Protein AF-W5QG86-F1 (afdb_monomer_lite)

pLDDT: mean 77.98, std 24.15, range [24.36, 98.12]

Foldseek 3Di:
DDDDPPPPPDDFDQPPPDPDDDDDDDDDPPCVVVVVVVVVVVVVVVVPPDDFGETEDDAPAPEDDPDPAADALVVLLVQLVVLVVVVVVVVVVCVVVRHPYYDYDPCSRHDDDDDPRRCVSNDADDDDCVVVDDCVVPVPPGDPDDND

Radius of gyration: 24.32 Å; chains: 1; bounding box: 67×23×57 Å

Structure (mmCIF, N/CA/C/O backbone):
data_AF-W5QG86-F1
#
_entry.id   AF-W5QG86-F1
#
loop_
_atom_site.group_PDB
_atom_site.id
_atom_site.type_symbol
_atom_site.label_atom_id
_atom_site.label_alt_id
_atom_site.label_comp_id
_atom_site.label_asym_id
_atom_site.label_entity_id
_atom_site.label_seq_id
_atom_site.pdbx_PDB_ins_code
_atom_site.Cartn_x
_atom_site.Cartn_y
_atom_site.Cartn_z
_atom_site.occupancy
_atom_site.B_iso_or_equiv
_atom_site.auth_seq_id
_atom_site.auth_comp_id
_atom_site.auth_asym_id
_atom_site.auth_atom_id
_atom_site.pdbx_PDB_model_num
ATOM 1 N N . MET A 1 1 ? -36.293 -6.936 -19.591 1.00 32.88 1 MET A N 1
ATOM 2 C CA . MET A 1 1 ? -36.314 -5.592 -18.973 1.00 32.88 1 MET A CA 1
ATOM 3 C C . MET A 1 1 ? -35.377 -5.604 -17.777 1.00 32.88 1 MET A C 1
ATOM 5 O O . MET A 1 1 ? -35.749 -6.096 -16.722 1.00 32.88 1 MET A O 1
ATOM 9 N N . LEU A 1 2 ? -34.138 -5.147 -17.977 1.00 31.36 2 LEU A N 1
ATOM 10 C CA . LEU A 1 2 ? -33.150 -4.993 -16.911 1.00 31.36 2 LEU A CA 1
ATOM 11 C C . LEU A 1 2 ? -33.603 -3.889 -15.952 1.00 31.36 2 LEU A C 1
ATOM 13 O O . LEU A 1 2 ? -33.740 -2.739 -16.368 1.00 31.36 2 LEU A O 1
ATOM 17 N N . HIS A 1 3 ? -33.816 -4.225 -14.683 1.00 28.27 3 HIS A N 1
ATOM 18 C CA . HIS A 1 3 ? -33.856 -3.217 -13.630 1.00 28.27 3 HIS A CA 1
ATOM 19 C C . HIS A 1 3 ? -32.415 -2.889 -13.243 1.00 28.27 3 HIS A C 1
ATOM 21 O O . HIS A 1 3 ? -31.670 -3.727 -12.743 1.00 28.27 3 HIS A O 1
ATOM 27 N N . LYS A 1 4 ? -32.016 -1.665 -13.587 1.00 27.31 4 LYS A N 1
ATOM 28 C CA . LYS A 1 4 ? -30.719 -1.066 -13.292 1.00 27.31 4 LYS A CA 1
ATOM 29 C C . LYS A 1 4 ? -30.516 -1.006 -11.776 1.00 27.31 4 LYS A C 1
ATOM 31 O O . LYS A 1 4 ? -31.231 -0.276 -11.096 1.00 27.31 4 LYS A O 1
ATOM 36 N N . CYS A 1 5 ? -29.499 -1.699 -11.270 1.00 28.19 5 CYS A N 1
ATOM 37 C CA . CYS A 1 5 ? -28.828 -1.290 -10.040 1.00 28.19 5 CYS A CA 1
ATOM 38 C C . CYS A 1 5 ? -28.110 0.026 -10.355 1.00 28.19 5 CYS A C 1
ATOM 40 O O . CYS A 1 5 ? -27.118 0.042 -11.082 1.00 28.19 5 CYS A O 1
ATOM 42 N N . SER A 1 6 ? -28.657 1.144 -9.886 1.00 24.36 6 SER A N 1
ATOM 43 C CA . SER A 1 6 ? -27.986 2.436 -9.977 1.00 24.36 6 SER A CA 1
ATOM 44 C C . SER A 1 6 ? -26.872 2.461 -8.931 1.00 24.36 6 SER A C 1
ATOM 46 O O . SER A 1 6 ? -27.119 2.760 -7.767 1.00 24.36 6 SER A O 1
ATOM 48 N N . PHE A 1 7 ? -25.657 2.101 -9.343 1.00 31.94 7 PHE A N 1
ATOM 49 C CA . PHE A 1 7 ? -24.437 2.319 -8.570 1.00 3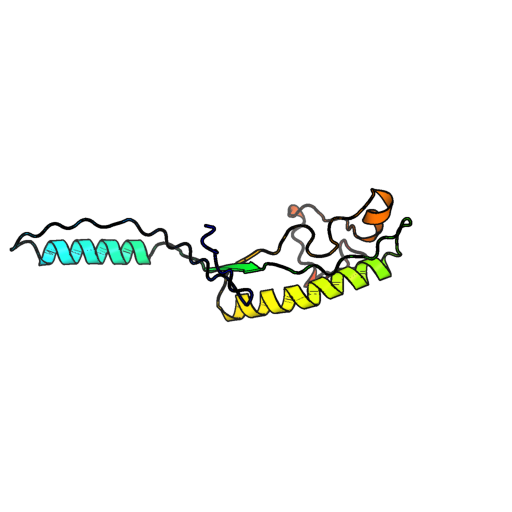1.94 7 PHE A CA 1
ATOM 50 C C . PHE A 1 7 ? -24.194 3.826 -8.461 1.00 31.94 7 PHE A C 1
ATOM 52 O O . PHE A 1 7 ? -23.945 4.497 -9.465 1.00 31.94 7 PHE A O 1
ATOM 59 N N . LEU A 1 8 ? -24.291 4.377 -7.251 1.00 28.70 8 LEU A N 1
ATOM 60 C CA . LEU A 1 8 ? -23.838 5.739 -6.989 1.00 28.70 8 LEU A CA 1
ATOM 61 C C . LEU A 1 8 ? -22.307 5.714 -6.861 1.00 28.70 8 LEU A C 1
ATOM 63 O O . LEU A 1 8 ? -21.746 5.462 -5.799 1.00 28.70 8 LEU A O 1
ATOM 67 N N . TYR A 1 9 ? -21.635 5.954 -7.984 1.00 34.25 9 TYR A N 1
ATOM 68 C CA . TYR A 1 9 ? -20.199 6.202 -8.084 1.00 34.25 9 TYR A CA 1
ATOM 69 C C . TYR A 1 9 ? -19.840 7.547 -7.434 1.00 34.25 9 TYR A C 1
ATOM 71 O O . TYR A 1 9 ? -19.722 8.551 -8.136 1.00 34.25 9 TYR A O 1
ATOM 79 N N . LYS A 1 10 ? -19.703 7.602 -6.105 1.00 33.47 10 LYS A N 1
ATOM 80 C CA . LYS A 1 10 ? -18.826 8.557 -5.395 1.00 33.47 10 LYS A CA 1
ATOM 81 C C . LYS A 1 10 ? -18.933 8.377 -3.883 1.00 33.47 10 LYS A C 1
ATOM 83 O O . LYS A 1 10 ? -19.998 8.578 -3.320 1.00 33.47 10 LYS A O 1
ATOM 88 N N . TYR A 1 11 ? -17.775 8.125 -3.274 1.00 37.97 11 TYR A N 1
ATOM 89 C CA . TYR A 1 11 ? -17.490 8.153 -1.838 1.00 37.97 11 TYR A CA 1
ATOM 90 C C . TYR A 1 11 ? -18.225 7.118 -0.982 1.00 37.97 11 TYR A C 1
ATOM 92 O O . TYR A 1 11 ? -19.385 7.282 -0.634 1.00 37.97 11 TYR A O 1
ATOM 100 N N . TYR A 1 12 ? -17.448 6.102 -0.593 1.00 38.94 12 TYR A N 1
ATOM 101 C CA . TYR A 1 12 ? -17.634 5.232 0.565 1.00 38.94 12 TYR A CA 1
ATOM 102 C C . TYR A 1 12 ? -19.022 4.601 0.722 1.00 38.94 12 TYR A C 1
ATOM 104 O O . TYR A 1 12 ? -19.965 5.202 1.235 1.00 38.94 12 TYR A O 1
ATOM 112 N N . MET A 1 13 ? -19.112 3.301 0.421 1.00 35.06 13 MET A N 1
ATOM 113 C CA . MET A 1 13 ? -20.119 2.486 1.090 1.00 35.06 13 MET A CA 1
ATOM 114 C C . MET A 1 13 ? -19.816 2.513 2.593 1.00 35.06 13 MET A C 1
ATOM 116 O O . MET A 1 13 ? -18.852 1.901 3.049 1.00 35.06 13 MET A O 1
ATOM 120 N N . ASN A 1 14 ? -20.651 3.206 3.368 1.00 31.83 14 ASN A N 1
ATOM 121 C CA . ASN A 1 14 ? -20.802 2.956 4.798 1.00 31.83 14 ASN A CA 1
ATOM 122 C C . ASN A 1 14 ? -21.362 1.538 4.963 1.00 31.83 14 ASN A C 1
ATOM 124 O O . ASN A 1 14 ? -22.555 1.350 5.199 1.00 31.83 14 ASN A O 1
ATOM 128 N N . VAL A 1 15 ? -20.519 0.518 4.804 1.00 36.78 15 VAL A N 1
ATOM 129 C CA . VAL A 1 15 ? -20.896 -0.847 5.163 1.00 36.78 15 VAL A CA 1
ATOM 130 C C . VAL A 1 15 ? -20.783 -0.945 6.676 1.00 36.78 15 VAL A C 1
ATOM 132 O O . VAL A 1 15 ? -19.791 -1.404 7.234 1.00 36.78 15 VAL A O 1
ATOM 135 N N . THR A 1 16 ? -21.807 -0.456 7.369 1.00 33.62 16 THR A N 1
ATOM 136 C CA . THR A 1 16 ? -22.000 -0.816 8.768 1.00 33.62 16 THR A CA 1
ATOM 137 C C . THR A 1 16 ? -22.556 -2.235 8.777 1.00 33.62 16 THR A C 1
ATOM 139 O O . THR A 1 16 ? -23.746 -2.440 8.533 1.00 33.62 16 THR A O 1
ATOM 142 N N . PHE A 1 17 ? -21.705 -3.229 9.035 1.00 33.81 17 PHE A N 1
ATOM 143 C CA . PHE A 1 17 ? -22.174 -4.566 9.389 1.00 33.81 17 PHE A CA 1
ATOM 144 C C . PHE A 1 17 ? -22.846 -4.484 10.764 1.00 33.81 17 PHE A C 1
ATOM 146 O O . PHE A 1 17 ? -22.238 -4.739 11.797 1.00 33.81 17 PHE A O 1
ATOM 153 N N . THR A 1 18 ? -24.115 -4.079 10.788 1.00 32.25 18 THR A N 1
ATOM 154 C CA . THR A 1 18 ? -24.965 -4.303 11.957 1.00 32.25 18 THR A CA 1
ATOM 155 C C . THR A 1 18 ? -25.516 -5.716 11.842 1.00 32.25 18 THR A C 1
ATOM 157 O O . THR A 1 18 ? -26.376 -5.994 11.008 1.00 32.25 18 THR A O 1
ATOM 160 N N . CYS A 1 19 ? -24.992 -6.637 12.651 1.00 30.72 19 CYS A N 1
ATOM 161 C CA . CYS A 1 19 ? -25.638 -7.926 12.852 1.00 30.72 19 CYS A CA 1
ATOM 162 C C . CYS A 1 19 ? -26.927 -7.658 13.643 1.00 30.72 19 CYS A C 1
ATOM 164 O O . CYS A 1 19 ? -26.902 -7.515 14.863 1.00 30.72 19 CYS A O 1
ATOM 166 N N . ARG A 1 20 ? -28.043 -7.456 12.934 1.00 32.47 20 ARG A N 1
ATOM 167 C CA . ARG A 1 20 ? -29.358 -7.205 13.528 1.00 32.47 20 ARG A CA 1
ATOM 168 C C . ARG A 1 20 ? -30.151 -8.510 13.501 1.00 32.47 20 ARG A C 1
ATOM 170 O O . ARG A 1 20 ? -30.574 -8.949 12.437 1.00 32.47 20 ARG A O 1
ATOM 177 N N . THR A 1 21 ? -30.354 -9.131 14.657 1.00 34.09 21 THR A N 1
ATOM 178 C CA . THR A 1 21 ? -31.341 -10.206 14.826 1.00 34.09 21 THR A CA 1
ATOM 179 C C . THR A 1 21 ? -32.758 -9.618 14.766 1.00 34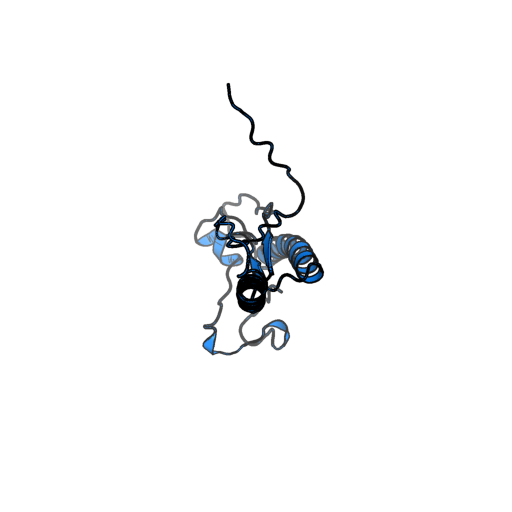.09 21 THR A C 1
ATOM 181 O O . THR A 1 21 ? -33.037 -8.594 15.389 1.00 34.09 21 THR A O 1
ATOM 184 N N . GLN A 1 22 ? -33.631 -10.230 13.958 1.00 35.97 22 GLN A N 1
ATOM 185 C CA . GLN A 1 22 ? -35.015 -9.807 13.707 1.00 35.97 22 GLN A CA 1
ATOM 186 C C . GLN A 1 22 ? -35.989 -10.213 14.831 1.00 35.97 22 GLN A C 1
ATOM 188 O O . GLN A 1 22 ? -35.921 -11.320 15.356 1.00 35.97 22 GLN A O 1
ATOM 193 N N . ASP A 1 23 ? -36.873 -9.260 15.138 1.00 36.38 23 ASP A N 1
ATOM 194 C CA . ASP A 1 23 ? -38.181 -9.245 15.814 1.00 36.38 23 ASP A CA 1
ATOM 195 C C . ASP A 1 23 ? -38.733 -10.507 16.516 1.00 36.38 23 ASP A C 1
ATOM 197 O O . ASP A 1 23 ? -38.972 -11.544 15.902 1.00 36.38 23 ASP A O 1
ATOM 201 N N . ILE A 1 24 ? -39.138 -10.337 17.787 1.00 38.62 24 ILE A N 1
ATOM 202 C CA . ILE A 1 24 ? -40.183 -11.145 18.443 1.00 38.62 24 ILE A CA 1
ATOM 203 C C . ILE A 1 24 ? -41.203 -10.194 19.084 1.00 38.62 24 ILE A C 1
ATOM 205 O O . ILE A 1 24 ? -40.858 -9.360 19.919 1.00 38.62 24 ILE A O 1
ATOM 209 N N . LEU A 1 25 ? -42.471 -10.339 18.689 1.00 42.47 25 LEU A N 1
ATOM 210 C CA . LEU A 1 25 ? -43.611 -9.520 19.104 1.00 42.47 25 LEU A CA 1
ATOM 211 C C . LEU A 1 25 ? -44.569 -10.388 19.932 1.00 42.47 25 LEU A C 1
ATOM 213 O O . LEU A 1 25 ? -45.249 -11.234 19.361 1.00 42.47 25 LEU A O 1
ATOM 217 N N . VAL A 1 26 ? -44.635 -10.201 21.258 1.00 42.22 26 VAL A N 1
ATOM 218 C CA . VAL A 1 26 ? -45.694 -10.781 22.114 1.00 42.22 26 VAL A CA 1
ATOM 219 C C . VAL A 1 26 ? -46.036 -9.828 23.270 1.00 42.22 26 VAL A C 1
ATOM 221 O O . VAL A 1 26 ? -45.164 -9.315 23.963 1.00 42.22 26 VAL A O 1
ATOM 224 N N . MET A 1 27 ? -47.339 -9.602 23.449 1.00 49.06 27 MET A N 1
ATOM 225 C CA . MET A 1 27 ? -48.015 -8.672 24.361 1.00 49.06 27 MET A CA 1
ATOM 226 C C . MET A 1 27 ? -48.640 -9.443 25.532 1.00 49.06 27 MET A C 1
ATOM 228 O O . MET A 1 27 ? -49.499 -10.256 25.224 1.00 49.06 27 MET A O 1
ATOM 232 N N . ILE A 1 28 ? -48.325 -9.169 26.816 1.00 42.53 28 ILE A N 1
ATOM 233 C CA . ILE A 1 28 ? -49.226 -9.447 27.970 1.00 42.53 28 ILE A CA 1
ATOM 234 C C . ILE A 1 28 ? -48.992 -8.447 29.130 1.00 42.53 28 ILE A C 1
ATOM 236 O O . ILE A 1 28 ? -47.870 -8.110 29.502 1.00 42.53 28 ILE A O 1
ATOM 240 N N . THR A 1 29 ? -50.102 -7.967 29.692 1.00 50.94 29 THR A N 1
ATOM 241 C CA . THR A 1 29 ? -50.282 -7.005 30.790 1.00 50.94 29 THR A CA 1
ATOM 242 C C . THR A 1 29 ? -49.948 -7.597 32.173 1.00 50.94 29 THR A C 1
ATOM 244 O O . THR A 1 29 ? -50.357 -8.712 32.460 1.00 50.94 29 THR A O 1
ATOM 247 N N . SER A 1 30 ? -49.286 -6.812 33.039 1.00 50.12 30 SER A N 1
ATOM 248 C CA . SER A 1 30 ? -48.776 -7.108 34.407 1.00 50.12 30 SER A CA 1
ATOM 249 C C . SER A 1 30 ? -47.314 -7.570 34.534 1.00 50.12 30 SER A C 1
ATOM 251 O O . SER A 1 30 ? -46.746 -7.436 35.614 1.00 50.12 30 SER A O 1
ATOM 253 N N . SER A 1 31 ? -46.661 -8.002 33.447 1.00 54.22 31 SER A N 1
ATOM 254 C CA . SER A 1 31 ? -45.222 -8.348 33.405 1.00 54.22 31 SER A CA 1
ATOM 255 C C . SER A 1 31 ? -44.334 -7.242 32.807 1.00 54.22 31 SER A C 1
ATOM 257 O O . SER A 1 31 ? -43.178 -7.478 32.458 1.00 54.22 31 SER A O 1
ATOM 259 N N . LEU A 1 32 ? -44.878 -6.032 32.643 1.00 53.72 32 LEU A N 1
ATOM 260 C CA . LEU A 1 32 ? -44.238 -4.933 31.912 1.00 53.72 32 LEU A CA 1
ATOM 261 C C . LEU A 1 32 ? -42.930 -4.461 32.564 1.00 53.72 32 LEU A C 1
ATOM 263 O O . LEU A 1 32 ? -41.973 -4.218 31.846 1.00 53.72 32 LEU A O 1
ATOM 267 N N . GLN A 1 33 ? -42.831 -4.381 33.896 1.00 58.53 33 GLN A N 1
ATOM 268 C CA . GLN A 1 33 ? -41.605 -3.901 34.560 1.00 58.53 33 GLN A CA 1
ATOM 269 C C . GLN A 1 33 ? -40.444 -4.900 34.486 1.00 58.53 33 GLN A C 1
ATOM 271 O O . GLN A 1 33 ? -39.315 -4.504 34.209 1.00 58.53 33 GLN A O 1
ATOM 276 N N . THR A 1 34 ? -40.707 -6.193 34.698 1.00 59.28 34 THR A N 1
ATOM 277 C CA . THR A 1 34 ? -39.692 -7.250 34.568 1.00 59.28 34 THR A CA 1
ATOM 278 C C . THR A 1 34 ? -39.294 -7.458 33.113 1.00 59.28 34 THR A C 1
ATOM 280 O O . THR A 1 34 ? -38.110 -7.586 32.824 1.00 59.28 34 THR A O 1
ATOM 283 N N . SER A 1 35 ? -40.253 -7.407 32.185 1.00 67.25 35 SER A N 1
ATOM 284 C CA . SER A 1 35 ? -39.976 -7.464 30.749 1.00 67.25 35 SER A CA 1
ATOM 285 C C . SER A 1 35 ? -39.134 -6.268 30.292 1.00 67.25 35 SER A C 1
ATOM 287 O O . SER A 1 35 ? -38.101 -6.473 29.665 1.00 67.25 35 SER A O 1
ATOM 289 N N . VAL A 1 36 ? -39.487 -5.037 30.681 1.00 75.88 36 VAL A N 1
ATOM 290 C CA . VAL A 1 36 ? -38.706 -3.826 30.365 1.00 75.88 36 VAL A CA 1
ATOM 291 C C . VAL A 1 36 ? -37.300 -3.892 30.959 1.00 75.88 36 VAL A C 1
ATOM 293 O O . VAL A 1 36 ? -36.347 -3.541 30.270 1.00 75.88 36 VAL A O 1
ATOM 296 N N . ALA A 1 37 ? -37.139 -4.377 32.193 1.00 76.56 37 ALA A N 1
ATOM 297 C CA . ALA A 1 37 ? -35.823 -4.539 32.808 1.00 76.56 37 ALA A CA 1
ATOM 298 C C . ALA A 1 37 ? -34.966 -5.584 32.076 1.00 76.56 37 ALA A C 1
ATOM 300 O O . ALA A 1 37 ? -33.790 -5.333 31.828 1.00 76.56 37 ALA A O 1
ATOM 301 N N . VAL A 1 38 ? -35.550 -6.721 31.682 1.00 77.31 38 VAL A N 1
ATOM 302 C CA . VAL A 1 38 ? -34.867 -7.764 30.899 1.00 77.31 38 VAL A CA 1
ATOM 303 C C . VAL A 1 38 ? -34.494 -7.249 29.508 1.00 77.31 38 VAL A C 1
ATOM 305 O O . VAL A 1 38 ? -33.356 -7.430 29.089 1.00 77.31 38 VAL A O 1
ATOM 308 N N . PHE A 1 39 ? -35.393 -6.546 28.815 1.00 75.06 39 PHE A N 1
ATOM 309 C CA . PHE A 1 39 ? -35.090 -5.919 27.526 1.00 75.06 39 PHE A CA 1
ATOM 310 C C . PHE A 1 39 ? -34.015 -4.837 27.650 1.00 75.06 39 PHE A C 1
ATOM 312 O O . PHE A 1 39 ? -33.109 -4.799 26.826 1.00 75.06 39 PHE A O 1
ATOM 319 N N . ALA A 1 40 ? -34.056 -4.000 28.689 1.00 74.56 40 ALA A N 1
ATOM 320 C CA . ALA A 1 40 ? -33.012 -3.015 28.958 1.00 74.56 40 ALA A CA 1
ATOM 321 C C . ALA A 1 40 ? -31.661 -3.690 29.237 1.00 74.56 40 ALA A C 1
ATOM 323 O O . ALA A 1 40 ? -30.651 -3.262 28.692 1.00 74.56 40 ALA A O 1
ATOM 324 N N . LEU A 1 41 ? -31.641 -4.778 30.014 1.00 72.31 41 LEU A N 1
ATOM 325 C CA . LEU A 1 41 ? -30.446 -5.592 30.253 1.00 72.31 41 LEU A CA 1
ATOM 326 C C . LEU A 1 41 ? -29.906 -6.208 28.963 1.00 72.31 41 LEU A C 1
ATOM 328 O O . LEU A 1 41 ? -28.703 -6.145 28.745 1.00 72.31 41 LEU A O 1
ATOM 332 N N . ILE A 1 42 ? -30.768 -6.744 28.095 1.00 72.12 42 ILE A N 1
ATOM 333 C CA . ILE A 1 42 ? -30.378 -7.294 26.788 1.00 72.12 42 ILE A CA 1
ATOM 334 C C . ILE A 1 42 ? -29.828 -6.189 25.880 1.00 72.12 42 ILE A C 1
ATOM 336 O O . ILE A 1 42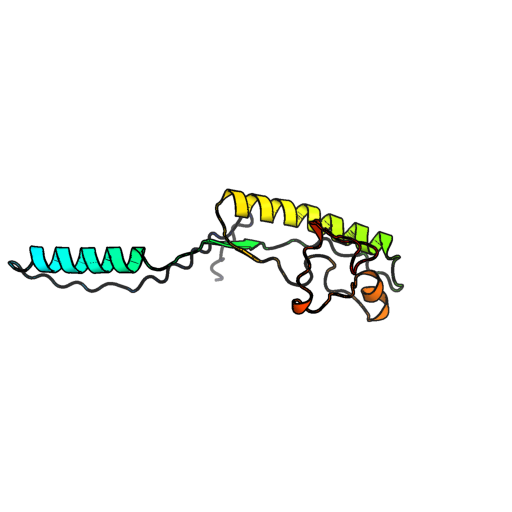 ? -28.771 -6.372 25.286 1.00 72.12 42 ILE A O 1
ATOM 340 N N . ILE A 1 43 ? -30.484 -5.027 25.803 1.00 72.62 43 ILE A N 1
ATOM 341 C CA . ILE A 1 43 ? -30.009 -3.879 25.014 1.00 72.62 43 ILE A CA 1
ATOM 342 C C . ILE A 1 43 ? -28.661 -3.382 25.549 1.00 72.62 43 ILE A C 1
ATOM 344 O O . ILE A 1 43 ? -27.765 -3.107 24.754 1.00 72.62 43 ILE A O 1
ATOM 348 N N . LEU A 1 44 ? -28.480 -3.310 26.871 1.00 65.19 44 LEU A N 1
ATOM 349 C CA . LEU A 1 44 ? -27.211 -2.935 27.503 1.00 65.19 44 LEU A CA 1
ATOM 350 C C . LEU A 1 44 ? -26.114 -3.972 27.233 1.00 65.19 44 LEU A C 1
ATOM 352 O O . LEU A 1 44 ? -24.995 -3.584 26.921 1.00 65.19 44 LEU A O 1
ATOM 356 N N . HIS A 1 45 ? -26.430 -5.269 27.293 1.00 63.88 45 HIS A N 1
ATOM 357 C CA . HIS A 1 45 ? -25.491 -6.349 26.972 1.00 63.88 45 HIS A CA 1
ATOM 358 C C . HIS A 1 45 ? -25.074 -6.321 25.497 1.00 63.88 45 HIS A C 1
ATOM 360 O O . HIS A 1 45 ? -23.898 -6.468 25.184 1.00 63.88 45 HIS A O 1
ATOM 366 N N . VAL A 1 46 ? -26.028 -6.087 24.591 1.00 63.44 46 VAL A N 1
ATOM 367 C CA . VAL A 1 46 ? -25.767 -5.963 23.150 1.00 63.44 46 VAL A CA 1
ATOM 368 C C . VAL A 1 46 ? -24.979 -4.690 22.836 1.00 63.44 46 VAL A C 1
ATOM 370 O O . VAL A 1 46 ? -24.110 -4.712 21.974 1.00 63.44 46 VAL A O 1
ATOM 373 N N . SER A 1 47 ? -25.229 -3.598 23.560 1.00 60.66 47 SER A N 1
ATOM 374 C CA . SER A 1 47 ? -24.461 -2.349 23.435 1.00 60.66 47 SER A CA 1
ATOM 375 C C . SER A 1 47 ? -23.064 -2.434 24.065 1.00 60.66 47 SER A C 1
ATOM 377 O O . SER A 1 47 ? -22.224 -1.588 23.777 1.00 60.66 47 SER A O 1
ATOM 379 N N . ALA A 1 48 ? -22.826 -3.430 24.925 1.00 61.78 48 ALA A N 1
ATOM 380 C CA . ALA A 1 48 ? -21.538 -3.712 25.557 1.00 61.78 48 ALA A CA 1
ATOM 381 C C . ALA A 1 48 ? -20.685 -4.726 24.774 1.00 61.78 48 ALA A C 1
ATOM 383 O O . ALA A 1 48 ? -19.564 -5.012 25.186 1.00 61.78 48 ALA A O 1
ATOM 384 N N . LEU A 1 49 ? -21.189 -5.280 23.663 1.00 63.62 49 LEU A N 1
ATOM 385 C CA . LEU A 1 49 ? -20.343 -6.008 22.720 1.00 63.62 49 LEU A CA 1
ATOM 386 C C . LEU A 1 49 ? -19.373 -5.021 22.070 1.00 63.62 49 LEU A C 1
ATOM 388 O O . LEU A 1 49 ? -19.794 -3.992 21.540 1.00 63.62 49 LEU A O 1
ATOM 392 N N . ASP A 1 50 ? -18.085 -5.355 22.093 1.00 78.62 50 ASP A N 1
ATOM 393 C CA . ASP A 1 50 ? -17.055 -4.570 21.424 1.00 78.62 50 ASP A CA 1
ATOM 394 C C . ASP A 1 50 ? -17.380 -4.485 19.927 1.00 78.62 50 ASP A C 1
ATOM 396 O O . ASP A 1 50 ? -17.319 -5.468 19.185 1.00 78.62 50 ASP A O 1
ATOM 400 N N . THR A 1 51 ? -17.773 -3.293 19.481 1.00 85.06 51 THR A N 1
ATOM 401 C CA . THR A 1 51 ? -17.991 -2.994 18.066 1.00 85.06 51 THR A CA 1
ATOM 402 C C . THR A 1 51 ? -16.858 -2.117 17.555 1.00 85.06 51 THR A C 1
ATOM 404 O O . THR A 1 51 ? -16.315 -1.279 18.277 1.00 85.06 51 THR A O 1
ATOM 407 N N . PHE A 1 52 ? -16.503 -2.288 16.284 1.00 87.56 52 PHE A N 1
ATOM 408 C CA . PHE A 1 52 ? -15.544 -1.424 15.612 1.00 87.56 52 PHE A CA 1
ATOM 409 C C . PHE A 1 52 ? -16.087 -0.952 14.270 1.00 87.56 52 PHE A C 1
ATOM 411 O O . PHE A 1 52 ? -16.918 -1.606 13.637 1.00 87.56 52 PHE A O 1
ATOM 418 N N . LYS A 1 53 ? -15.601 0.206 13.828 1.00 88.88 53 LYS A N 1
ATOM 419 C CA . LYS A 1 53 ? -15.901 0.741 12.503 1.00 88.88 53 LYS A CA 1
ATOM 420 C C . LYS A 1 53 ? -14.795 0.325 11.537 1.00 88.88 53 LYS A C 1
ATOM 422 O O . LYS A 1 53 ? -13.631 0.643 11.768 1.00 88.88 53 LYS A O 1
ATOM 427 N N . ALA A 1 54 ? -15.168 -0.359 10.463 1.00 93.31 54 ALA A N 1
ATOM 428 C CA . ALA A 1 54 ? -14.278 -0.707 9.362 1.00 93.31 54 ALA A CA 1
ATOM 429 C C . ALA A 1 54 ? -14.523 0.211 8.157 1.00 93.31 54 ALA A C 1
ATOM 431 O O . ALA A 1 54 ? -15.637 0.703 7.964 1.00 93.31 54 ALA A O 1
ATOM 432 N N . ALA A 1 55 ? -13.501 0.395 7.329 1.00 96.12 55 ALA A N 1
ATOM 433 C CA . ALA A 1 55 ? -13.585 1.085 6.051 1.00 96.12 55 ALA A CA 1
A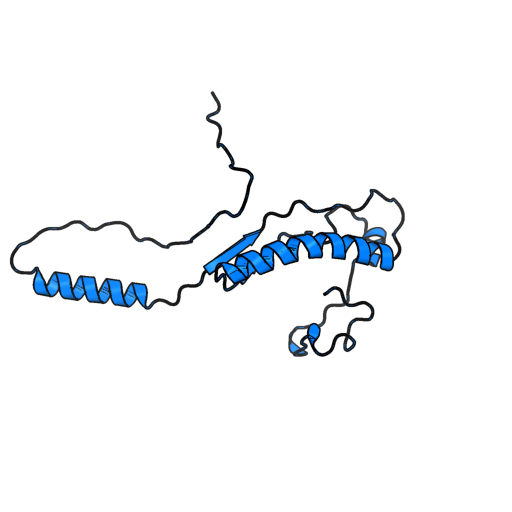TOM 434 C C . ALA A 1 55 ? -13.003 0.218 4.925 1.00 96.12 55 ALA A C 1
ATOM 436 O O . ALA A 1 55 ? -12.096 -0.587 5.132 1.00 96.12 55 ALA A O 1
ATOM 437 N N . VAL A 1 56 ? -13.520 0.405 3.714 1.00 96.69 56 VAL A N 1
ATOM 438 C CA . VAL A 1 56 ? -12.989 -0.198 2.487 1.00 96.69 56 VAL A CA 1
ATOM 439 C C . VAL A 1 56 ? -12.898 0.883 1.422 1.00 96.69 56 VAL A C 1
ATOM 441 O O . VAL A 1 56 ? -13.787 1.734 1.332 1.00 96.69 56 VAL A O 1
ATOM 444 N N . TYR A 1 57 ? -11.832 0.863 0.628 1.00 96.19 57 TYR A N 1
ATOM 445 C CA . TYR A 1 57 ? -11.646 1.812 -0.464 1.00 96.19 57 TYR A CA 1
ATOM 446 C C . TYR A 1 57 ? -11.565 1.083 -1.803 1.00 96.19 57 TYR A C 1
ATOM 448 O O . TYR A 1 57 ? -10.716 0.221 -1.998 1.00 96.19 57 TYR A O 1
ATOM 456 N N . GLU A 1 58 ? -12.448 1.439 -2.735 1.00 96.69 58 GLU A N 1
ATOM 457 C CA . GLU A 1 58 ? -12.350 1.005 -4.128 1.00 96.69 58 GLU A CA 1
ATOM 458 C C . GLU A 1 58 ? -11.403 1.958 -4.865 1.00 96.69 58 GLU A C 1
ATOM 460 O O . GLU A 1 58 ? -11.709 3.140 -5.040 1.00 96.69 58 GLU A O 1
ATOM 465 N N . HIS A 1 59 ? -10.230 1.451 -5.252 1.00 96.56 59 HIS A N 1
ATOM 466 C CA . HIS A 1 59 ? -9.166 2.256 -5.849 1.00 96.56 59 HIS A CA 1
ATOM 467 C C . HIS A 1 59 ? -9.179 2.176 -7.375 1.00 96.56 59 HIS A C 1
ATOM 469 O O . HIS A 1 59 ? -9.094 1.094 -7.956 1.00 96.56 59 HIS A O 1
ATOM 475 N N . ALA A 1 60 ? -9.215 3.335 -8.030 1.00 96.88 60 ALA A N 1
ATOM 476 C CA . ALA A 1 60 ? -8.970 3.447 -9.463 1.00 96.88 60 ALA A CA 1
ATOM 477 C C . ALA A 1 60 ? -7.454 3.493 -9.708 1.00 96.88 60 ALA A C 1
ATOM 479 O O . ALA A 1 60 ? -6.860 4.569 -9.795 1.00 96.88 60 ALA A O 1
ATOM 480 N N . VAL A 1 61 ? -6.840 2.309 -9.777 1.00 96.88 61 VAL A N 1
ATOM 481 C CA . VAL A 1 61 ? -5.383 2.134 -9.862 1.00 96.88 61 VAL A CA 1
ATOM 482 C C . VAL A 1 61 ? -4.787 2.893 -11.051 1.00 96.88 61 VAL A C 1
ATOM 484 O O . VAL A 1 61 ? -5.225 2.730 -12.194 1.00 96.88 61 VAL A O 1
ATOM 487 N N . ILE A 1 62 ? -3.740 3.683 -10.799 1.00 97.50 62 ILE A N 1
ATOM 488 C CA . ILE A 1 62 ? -2.874 4.225 -11.849 1.00 97.50 62 ILE A CA 1
ATOM 489 C C . ILE A 1 62 ? -1.964 3.088 -12.310 1.00 97.50 62 ILE A C 1
ATOM 491 O O . ILE A 1 62 ? -1.049 2.683 -11.594 1.00 97.50 62 ILE A O 1
ATOM 495 N N . LEU A 1 63 ? -2.243 2.562 -13.500 1.00 96.69 63 LEU A N 1
ATOM 496 C CA . LEU A 1 63 ? -1.508 1.437 -14.069 1.00 96.69 63 LEU A CA 1
ATOM 497 C C . LEU A 1 63 ? -0.162 1.875 -14.672 1.00 96.69 63 LEU A C 1
ATOM 499 O O . LEU A 1 63 ? -0.058 2.989 -15.196 1.00 96.69 63 LEU A O 1
ATOM 503 N N . PRO A 1 64 ? 0.854 0.992 -14.657 1.00 95.31 64 PRO A N 1
ATOM 504 C CA . PRO A 1 64 ? 2.082 1.201 -15.411 1.00 95.31 64 PRO A CA 1
ATOM 505 C C . PRO A 1 64 ? 1.800 1.216 -16.917 1.00 95.31 64 PRO A C 1
ATOM 507 O O . PRO A 1 64 ? 0.819 0.643 -17.401 1.00 95.31 64 PRO A O 1
ATOM 510 N N . ASN A 1 65 ? 2.705 1.839 -17.671 1.00 91.88 65 ASN A N 1
ATOM 511 C CA . ASN A 1 65 ? 2.712 1.696 -19.122 1.00 91.88 65 ASN A CA 1
ATOM 512 C C . ASN A 1 65 ? 3.013 0.241 -19.506 1.00 91.88 65 ASN A C 1
ATOM 514 O O . ASN A 1 65 ? 3.786 -0.439 -18.837 1.00 91.88 65 ASN A O 1
ATOM 518 N N . ASP A 1 66 ? 2.432 -0.215 -20.615 1.00 86.56 66 ASP A N 1
ATOM 519 C CA . ASP A 1 66 ? 2.682 -1.553 -21.151 1.00 86.56 66 ASP A CA 1
ATOM 520 C C . ASP A 1 66 ? 4.074 -1.594 -21.805 1.00 86.56 66 ASP A C 1
ATOM 522 O O . ASP A 1 66 ? 4.254 -1.212 -22.968 1.00 86.56 66 ASP A O 1
ATOM 526 N N . THR A 1 67 ? 5.088 -1.962 -21.020 1.00 84.38 67 THR A N 1
ATOM 527 C CA . THR A 1 67 ? 6.479 -2.069 -21.467 1.00 84.38 67 THR A CA 1
ATOM 528 C C . THR A 1 67 ? 6.915 -3.528 -21.515 1.00 84.38 67 THR A C 1
ATOM 530 O O . THR A 1 67 ? 6.702 -4.304 -20.590 1.00 84.38 67 THR A O 1
ATOM 533 N N . LYS A 1 68 ? 7.595 -3.911 -22.602 1.00 88.19 68 LYS A N 1
ATOM 534 C CA . LYS A 1 68 ? 8.162 -5.266 -22.750 1.00 88.19 68 LYS A CA 1
ATOM 535 C C . LYS A 1 68 ? 9.442 -5.477 -21.940 1.00 88.19 68 LYS A C 1
ATOM 537 O O . LYS A 1 68 ? 9.880 -6.609 -21.775 1.00 88.19 68 LYS A O 1
ATOM 542 N N . THR A 1 69 ? 10.069 -4.392 -21.497 1.00 93.69 69 THR A N 1
ATOM 543 C CA . THR A 1 69 ? 11.300 -4.400 -20.706 1.00 93.69 69 THR A CA 1
ATOM 544 C C . THR A 1 69 ? 11.011 -3.906 -19.290 1.00 93.69 69 THR A C 1
ATOM 546 O O . THR A 1 69 ? 10.141 -3.042 -19.132 1.00 93.69 69 THR A O 1
ATOM 549 N N . PRO A 1 70 ? 11.735 -4.408 -18.271 1.00 95.69 70 PRO A N 1
ATOM 550 C CA . PRO A 1 70 ? 11.633 -3.887 -16.913 1.00 95.69 70 PRO A CA 1
ATOM 551 C C . PRO A 1 70 ? 11.981 -2.397 -16.869 1.00 95.69 70 PRO A C 1
ATOM 553 O O . PRO A 1 70 ? 12.909 -1.954 -17.548 1.00 95.69 70 PRO A O 1
ATOM 556 N N . VAL A 1 71 ? 11.232 -1.643 -16.070 1.00 96.12 71 VAL A N 1
ATOM 557 C CA . VAL A 1 71 ? 11.545 -0.248 -15.735 1.00 96.12 71 VAL A CA 1
ATOM 558 C C . VAL A 1 71 ? 12.678 -0.180 -14.709 1.00 96.12 71 VAL A C 1
ATOM 560 O O . VAL A 1 71 ? 13.065 -1.195 -14.121 1.00 96.12 71 VAL A O 1
ATOM 563 N N . SER A 1 72 ? 13.217 1.012 -14.470 1.00 95.38 72 SER A N 1
ATOM 564 C CA . SER A 1 72 ? 14.132 1.214 -13.344 1.00 95.38 72 SER A CA 1
ATOM 565 C C . SER A 1 72 ? 13.394 1.141 -11.991 1.00 95.38 72 SER A C 1
ATOM 567 O O . SER A 1 72 ? 12.197 1.437 -11.929 1.00 95.38 72 SER A O 1
ATOM 569 N N . PRO A 1 73 ? 14.083 0.791 -10.885 1.00 93.19 73 PRO A N 1
ATOM 570 C CA . PRO A 1 73 ? 13.488 0.831 -9.545 1.00 93.19 73 PRO A CA 1
ATOM 571 C C . PRO A 1 73 ? 12.922 2.207 -9.163 1.00 93.19 73 PRO A C 1
ATOM 573 O O . PRO A 1 73 ? 11.868 2.280 -8.542 1.00 93.19 73 PRO A O 1
ATOM 576 N N . ASP A 1 74 ? 13.571 3.297 -9.584 1.00 93.75 74 ASP A N 1
ATOM 577 C CA . ASP A 1 74 ? 13.108 4.662 -9.297 1.00 93.75 74 ASP A CA 1
ATOM 578 C C . ASP A 1 74 ? 11.795 4.988 -10.029 1.00 93.75 74 ASP A C 1
ATOM 580 O O . ASP A 1 74 ? 10.903 5.624 -9.468 1.00 93.75 74 ASP A O 1
ATOM 584 N N . GLU A 1 75 ? 11.632 4.518 -11.270 1.00 94.94 75 GLU A N 1
ATOM 585 C CA . GLU A 1 75 ? 10.375 4.659 -12.015 1.00 94.94 75 GLU A CA 1
ATOM 586 C C . GLU A 1 75 ? 9.247 3.818 -11.404 1.00 94.94 75 GLU A C 1
ATOM 588 O O . GLU A 1 75 ? 8.105 4.283 -11.324 1.00 94.94 75 GLU A O 1
ATOM 593 N N . ALA A 1 76 ? 9.558 2.599 -10.952 1.00 95.19 76 ALA A N 1
ATOM 594 C CA . ALA A 1 76 ? 8.607 1.743 -10.249 1.00 95.19 76 ALA A CA 1
ATOM 595 C C . ALA A 1 76 ? 8.135 2.393 -8.938 1.00 95.19 76 ALA A C 1
ATOM 597 O O . ALA A 1 76 ? 6.928 2.516 -8.711 1.00 95.19 76 ALA A O 1
ATOM 598 N N . LEU A 1 77 ? 9.076 2.890 -8.128 1.00 95.06 77 LEU A N 1
ATOM 599 C CA . LEU A 1 77 ? 8.808 3.634 -6.897 1.00 95.06 77 LEU A CA 1
ATOM 600 C C . LEU A 1 77 ? 7.949 4.876 -7.163 1.00 95.06 77 LEU A C 1
ATOM 602 O O . LEU A 1 77 ? 6.958 5.114 -6.474 1.00 95.06 77 LEU A O 1
ATOM 606 N N . PHE A 1 78 ? 8.281 5.644 -8.201 1.00 95.31 78 PHE A N 1
ATOM 607 C CA 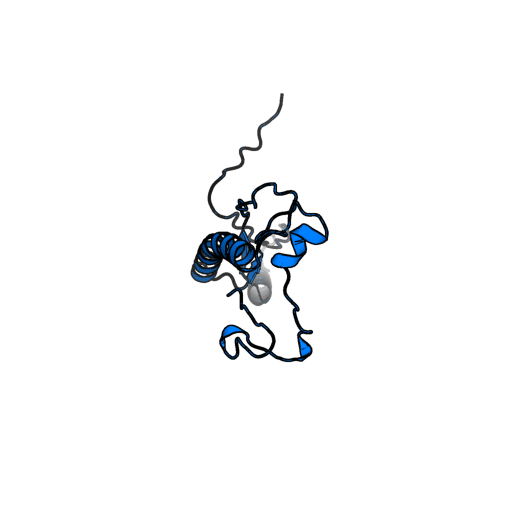. PHE A 1 78 ? 7.522 6.833 -8.579 1.00 95.31 78 PHE A CA 1
ATOM 608 C C . PHE A 1 78 ? 6.063 6.517 -8.940 1.00 95.31 78 PHE A C 1
ATOM 610 O O . PHE A 1 78 ? 5.161 7.269 -8.566 1.00 95.31 78 PHE A O 1
ATOM 617 N N . LEU A 1 79 ? 5.805 5.412 -9.646 1.00 96.38 79 LEU A N 1
ATOM 618 C CA . LEU A 1 79 ? 4.438 4.974 -9.936 1.00 96.38 79 LEU A CA 1
ATOM 619 C C . LEU A 1 79 ? 3.691 4.561 -8.661 1.00 96.38 79 LEU A C 1
ATOM 621 O O . LEU A 1 79 ? 2.555 4.995 -8.465 1.00 96.38 79 LEU A O 1
ATOM 625 N N . MET A 1 80 ? 4.320 3.752 -7.803 1.00 96.69 80 MET A N 1
ATOM 626 C CA . MET A 1 80 ? 3.701 3.291 -6.556 1.00 96.69 80 MET A CA 1
ATOM 627 C C . MET A 1 80 ? 3.340 4.465 -5.646 1.00 96.69 80 MET A C 1
ATOM 629 O O . MET A 1 80 ? 2.214 4.522 -5.154 1.00 96.69 80 MET A O 1
ATOM 633 N N . ASN A 1 81 ? 4.221 5.463 -5.530 1.00 96.19 81 ASN A N 1
ATOM 634 C CA . ASN A 1 81 ? 3.964 6.667 -4.737 1.00 96.19 81 ASN A CA 1
ATOM 635 C C . ASN A 1 81 ? 2.754 7.468 -5.242 1.00 96.19 81 ASN A C 1
ATOM 637 O O . ASN A 1 81 ? 1.972 7.959 -4.436 1.00 96.19 81 ASN A O 1
ATOM 641 N N . LYS A 1 82 ? 2.498 7.520 -6.557 1.00 97.00 82 LYS A N 1
ATOM 642 C CA . LYS A 1 82 ? 1.270 8.157 -7.076 1.00 97.00 82 LYS A CA 1
ATOM 643 C C . LYS A 1 82 ? -0.005 7.454 -6.618 1.00 97.00 82 LYS A C 1
ATOM 645 O O . LYS A 1 82 ? -1.022 8.110 -6.395 1.00 97.00 82 LYS A O 1
ATOM 650 N N . ASN A 1 83 ? 0.020 6.125 -6.531 1.00 97.94 83 ASN A N 1
ATOM 651 C CA . ASN A 1 83 ? -1.107 5.369 -5.995 1.00 97.94 83 ASN A CA 1
ATOM 652 C C . ASN A 1 83 ? -1.225 5.583 -4.477 1.00 97.94 83 ASN A C 1
ATOM 654 O O . ASN A 1 83 ? -2.335 5.806 -3.991 1.00 97.94 83 ASN A O 1
ATOM 658 N N . ILE A 1 84 ? -0.103 5.618 -3.750 1.00 97.38 84 ILE A N 1
ATOM 659 C CA . ILE A 1 84 ? -0.065 5.918 -2.309 1.00 97.38 84 ILE A CA 1
ATOM 660 C C . ILE A 1 84 ? -0.658 7.294 -2.010 1.00 97.38 84 ILE A C 1
ATOM 662 O O . ILE A 1 84 ? -1.509 7.377 -1.134 1.00 97.38 84 ILE A O 1
ATOM 666 N N . ASP A 1 85 ? -0.345 8.335 -2.784 1.00 97.50 85 ASP A N 1
ATOM 667 C CA . ASP A 1 85 ? -0.917 9.684 -2.609 1.00 97.50 85 ASP A CA 1
ATOM 668 C C . ASP A 1 85 ? -2.461 9.704 -2.657 1.00 97.50 85 ASP A C 1
ATOM 670 O O . ASP A 1 85 ? -3.121 10.587 -2.093 1.00 97.50 85 ASP A O 1
ATOM 674 N N . ILE A 1 86 ? -3.073 8.761 -3.383 1.00 97.88 86 ILE A N 1
ATOM 675 C CA . ILE A 1 86 ? -4.532 8.606 -3.462 1.00 97.88 86 ILE A CA 1
ATOM 676 C C . ILE A 1 86 ? -5.041 7.802 -2.263 1.00 97.88 86 ILE A C 1
ATOM 678 O O . ILE A 1 86 ? -6.008 8.217 -1.615 1.00 97.88 86 ILE A O 1
ATOM 682 N N . LEU A 1 87 ? -4.379 6.688 -1.943 1.00 97.69 87 LEU A N 1
ATOM 683 C CA . LEU A 1 87 ? -4.725 5.837 -0.804 1.00 97.69 87 LEU A CA 1
ATOM 684 C C . LEU A 1 87 ? -4.577 6.582 0.530 1.00 97.69 87 LEU A C 1
ATOM 686 O O . LEU A 1 87 ? -5.431 6.442 1.400 1.00 97.69 87 LEU A O 1
ATOM 690 N N . GLU A 1 88 ? -3.571 7.440 0.678 1.00 98.12 88 GLU A N 1
ATOM 691 C CA . GLU A 1 88 ? -3.340 8.255 1.872 1.00 98.12 88 GLU A CA 1
ATOM 692 C C . GLU A 1 88 ? -4.542 9.162 2.166 1.00 98.12 88 GLU A C 1
ATOM 694 O O . GLU A 1 88 ? -4.985 9.272 3.311 1.00 98.12 88 GLU A O 1
ATOM 699 N N . LYS A 1 89 ? -5.139 9.766 1.129 1.00 97.94 89 LYS A N 1
ATOM 700 C CA . LYS A 1 89 ? -6.360 10.577 1.275 1.00 97.94 89 LYS A CA 1
ATOM 701 C C . LYS A 1 89 ? -7.526 9.728 1.771 1.00 97.94 89 LYS A C 1
ATOM 703 O O . LYS A 1 89 ? -8.267 10.174 2.644 1.00 97.94 89 LYS A O 1
ATOM 708 N N . ALA A 1 90 ? -7.676 8.514 1.244 1.00 96.62 90 ALA A N 1
ATOM 709 C CA . ALA A 1 90 ? -8.701 7.579 1.690 1.00 96.62 90 ALA A CA 1
ATOM 710 C C . ALA A 1 90 ? -8.485 7.165 3.159 1.00 96.62 90 ALA A C 1
ATOM 712 O O . ALA A 1 90 ? -9.419 7.238 3.956 1.00 96.62 90 ALA A O 1
ATOM 713 N N . ILE A 1 91 ? -7.250 6.826 3.536 1.00 97.69 91 ILE A N 1
ATOM 714 C CA . ILE A 1 91 ? -6.863 6.446 4.902 1.00 97.69 91 ILE A CA 1
ATOM 715 C C . ILE A 1 91 ? -7.139 7.589 5.887 1.00 97.69 91 ILE A C 1
ATOM 717 O O . ILE A 1 91 ? -7.790 7.368 6.910 1.00 97.69 91 ILE A O 1
ATOM 721 N N . LYS A 1 92 ? -6.719 8.819 5.562 1.00 98.06 92 LYS A N 1
ATOM 722 C CA . LYS A 1 92 ? -6.980 10.015 6.382 1.00 98.06 92 LYS A CA 1
ATOM 723 C C . LYS A 1 92 ? -8.478 10.242 6.587 1.00 98.06 92 LYS A C 1
ATOM 725 O O . LYS A 1 92 ? -8.918 10.404 7.721 1.00 98.06 92 LYS A O 1
ATOM 730 N N . GLN A 1 93 ? -9.274 10.155 5.521 1.00 97.44 93 GLN A N 1
ATOM 731 C CA . GLN A 1 93 ? -10.732 10.299 5.607 1.00 97.44 93 GLN A CA 1
ATOM 732 C C . GLN A 1 93 ? -11.397 9.204 6.451 1.00 97.44 93 GLN A C 1
ATOM 734 O O . GLN A 1 93 ? -12.348 9.483 7.182 1.00 97.44 93 GLN A O 1
ATOM 739 N N . ALA A 1 94 ? -10.929 7.958 6.360 1.00 95.81 94 ALA A N 1
ATOM 740 C CA . ALA A 1 94 ? -11.446 6.869 7.183 1.00 95.81 94 ALA A CA 1
ATOM 741 C C . ALA A 1 94 ? -11.108 7.079 8.669 1.00 95.81 94 ALA A C 1
ATOM 743 O O . ALA A 1 94 ? -11.977 6.900 9.526 1.00 95.81 94 ALA A O 1
ATOM 744 N N . ALA A 1 95 ? -9.883 7.524 8.968 1.00 96.81 95 ALA A N 1
ATOM 745 C CA . ALA A 1 95 ? -9.458 7.866 10.322 1.00 96.81 95 ALA A CA 1
ATOM 746 C C . ALA A 1 95 ? -10.277 9.032 10.908 1.00 96.81 95 ALA A C 1
ATOM 748 O O . ALA A 1 95 ? -10.762 8.929 12.033 1.00 96.81 95 ALA A O 1
ATOM 749 N N . GLU A 1 96 ? -10.525 10.095 10.132 1.00 97.62 96 GLU A N 1
ATOM 750 C CA . GLU A 1 96 ? -11.397 11.222 10.520 1.00 97.62 96 GLU A CA 1
ATOM 751 C C . GLU A 1 96 ? -12.830 10.774 10.852 1.00 97.62 96 GLU A C 1
ATOM 753 O O . GLU A 1 96 ? -13.488 11.344 11.721 1.00 97.62 96 GLU A O 1
ATOM 758 N N . GLN A 1 97 ? -13.313 9.715 10.197 1.00 93.75 97 GLN A N 1
ATOM 759 C CA . GLN A 1 97 ? -14.625 9.120 10.460 1.00 93.75 97 GLN A CA 1
ATOM 760 C C . GLN A 1 97 ? -14.615 8.104 11.614 1.00 93.75 97 GLN A C 1
ATOM 762 O O . GLN A 1 97 ? -15.656 7.508 11.915 1.00 93.75 97 GLN A O 1
ATOM 767 N N . GLY A 1 98 ? -13.477 7.898 12.277 1.00 94.12 98 GLY A N 1
ATOM 768 C CA . GLY A 1 98 ? -13.327 6.973 13.399 1.00 94.12 98 GLY A CA 1
ATOM 769 C C . GLY A 1 98 ? -13.297 5.501 12.987 1.00 94.12 98 GLY A C 1
ATOM 770 O O . GLY A 1 98 ? -13.702 4.646 13.777 1.00 94.12 98 GLY A O 1
ATOM 771 N N . ALA A 1 99 ? -12.888 5.189 11.753 1.00 95.25 99 ALA A N 1
ATOM 772 C CA . ALA A 1 99 ? -12.590 3.813 11.373 1.00 95.25 99 ALA A CA 1
ATOM 773 C C . ALA A 1 99 ? -11.355 3.320 12.142 1.00 95.25 99 ALA A C 1
ATOM 775 O O . ALA A 1 99 ? -10.338 4.005 12.207 1.00 95.25 99 ALA A O 1
ATOM 776 N N . GLN A 1 100 ? -11.449 2.123 12.718 1.00 95.19 100 GLN A N 1
ATOM 777 C CA . GLN A 1 100 ? -10.346 1.466 13.425 1.00 95.19 100 GLN A CA 1
ATOM 778 C C . GLN A 1 100 ? -9.460 0.652 12.469 1.00 95.19 100 GLN A C 1
ATOM 780 O O . GLN A 1 100 ? -8.320 0.341 12.795 1.00 95.19 100 GLN A O 1
ATOM 785 N N . ILE A 1 101 ? -9.979 0.317 11.284 1.00 93.75 101 ILE A N 1
ATOM 786 C CA . ILE A 1 101 ? -9.257 -0.376 10.216 1.00 93.75 101 ILE A CA 1
ATOM 787 C C . ILE A 1 101 ? -9.792 0.065 8.852 1.00 93.75 101 ILE A C 1
ATOM 789 O O . ILE A 1 101 ? -10.995 0.289 8.691 1.00 93.75 101 ILE A O 1
ATOM 793 N N . ILE A 1 102 ? -8.902 0.159 7.867 1.00 97.38 102 ILE A N 1
ATOM 794 C CA . ILE A 1 102 ? -9.235 0.350 6.455 1.00 97.38 102 ILE A CA 1
ATOM 795 C C . ILE A 1 102 ? -8.542 -0.724 5.616 1.00 97.38 102 ILE A C 1
ATOM 797 O O . ILE A 1 102 ? -7.383 -1.047 5.865 1.00 97.38 102 ILE A O 1
ATOM 801 N N . VAL A 1 103 ? -9.250 -1.269 4.628 1.00 97.81 103 VAL A N 1
ATOM 802 C CA . VAL A 1 103 ? -8.702 -2.228 3.658 1.00 97.81 103 VAL A CA 1
ATOM 803 C C . VAL A 1 103 ? -8.603 -1.575 2.280 1.00 97.81 103 VAL A C 1
ATOM 805 O O . VAL A 1 103 ? -9.566 -0.961 1.806 1.00 97.81 103 VAL A O 1
ATOM 808 N N . THR A 1 104 ? -7.444 -1.722 1.637 1.00 97.31 104 THR A N 1
ATOM 809 C CA . THR A 1 104 ? -7.188 -1.315 0.247 1.00 97.31 104 THR A CA 1
ATOM 810 C C . THR A 1 104 ? -7.201 -2.536 -0.684 1.00 97.31 104 THR A C 1
ATOM 812 O O . THR A 1 104 ? -6.972 -3.650 -0.209 1.00 97.31 104 THR A O 1
ATOM 815 N N . PRO A 1 105 ? -7.473 -2.372 -1.992 1.00 98.06 105 PRO A N 1
ATOM 816 C CA . PRO A 1 105 ? -7.555 -3.498 -2.921 1.00 98.06 105 PRO A CA 1
ATOM 817 C C . PRO A 1 105 ? -6.212 -4.204 -3.137 1.00 98.06 105 PRO A C 1
ATOM 819 O O . PRO A 1 105 ? -5.145 -3.630 -2.913 1.00 98.06 105 PRO A O 1
ATOM 822 N N . GLU A 1 106 ? -6.284 -5.431 -3.648 1.00 98.12 106 GLU A N 1
ATOM 823 C CA . GLU A 1 106 ? -5.146 -6.121 -4.262 1.00 98.12 106 GLU A CA 1
ATOM 824 C C . GLU A 1 106 ? -4.589 -5.300 -5.437 1.00 98.12 106 GLU A C 1
ATOM 826 O O . GLU A 1 106 ? -5.327 -4.561 -6.095 1.00 98.12 106 GLU A O 1
ATOM 831 N N . ASP A 1 107 ? -3.277 -5.398 -5.674 1.00 97.69 107 ASP A N 1
ATOM 832 C CA . ASP A 1 107 ? -2.569 -4.722 -6.769 1.00 97.69 107 ASP A CA 1
ATOM 833 C C . ASP A 1 107 ? -2.743 -3.188 -6.817 1.00 97.69 107 ASP A C 1
ATOM 835 O O . ASP A 1 107 ? -2.443 -2.542 -7.823 1.00 97.69 107 ASP A O 1
ATOM 839 N N . ALA A 1 108 ? -3.179 -2.560 -5.720 1.00 97.38 108 ALA A N 1
ATOM 840 C CA . ALA A 1 108 ? -3.511 -1.135 -5.679 1.00 97.38 108 ALA A CA 1
ATOM 841 C C . ALA A 1 108 ? -2.316 -0.191 -5.915 1.00 97.38 108 ALA A C 1
ATOM 843 O O . ALA A 1 108 ? -2.518 0.974 -6.257 1.00 97.38 108 ALA A O 1
ATOM 844 N N . LEU A 1 109 ? -1.084 -0.673 -5.732 1.00 97.25 109 LEU A N 1
ATOM 845 C CA . LEU A 1 109 ? 0.131 0.134 -5.873 1.00 97.25 109 LEU A CA 1
ATOM 846 C C . LEU A 1 109 ? 0.730 0.076 -7.280 1.00 97.25 109 LEU A C 1
ATOM 848 O O . LEU A 1 109 ? 1.261 1.080 -7.757 1.00 97.25 109 LEU A O 1
ATOM 852 N N . TYR A 1 110 ? 0.647 -1.081 -7.938 1.00 96.06 110 TYR A N 1
ATOM 853 C CA . TYR A 1 110 ? 1.405 -1.372 -9.159 1.00 96.06 110 TYR A CA 1
ATOM 854 C C . TYR A 1 110 ? 0.585 -2.051 -10.273 1.00 96.06 110 TYR A C 1
ATOM 856 O O . TYR A 1 110 ? 1.058 -2.132 -11.404 1.00 96.06 110 TYR A O 1
ATOM 864 N N . GLY A 1 111 ? -0.658 -2.472 -10.021 1.00 96.50 111 GLY A N 1
ATOM 865 C CA . GLY A 1 111 ? -1.528 -3.110 -11.014 1.00 96.50 111 GLY A CA 1
ATOM 866 C C . GLY A 1 111 ? -1.203 -4.586 -11.284 1.00 96.50 111 GLY A C 1
ATOM 867 O O . GLY A 1 111 ? -0.440 -5.215 -10.570 1.00 96.50 111 GLY A O 1
ATOM 868 N N . TRP A 1 112 ? -1.787 -5.151 -12.340 1.00 95.50 112 TRP A N 1
ATOM 869 C CA . TRP A 1 112 ? -1.822 -6.610 -12.571 1.00 95.50 112 TRP A CA 1
ATOM 870 C C . TRP A 1 112 ? -1.177 -7.060 -13.895 1.00 95.50 112 TRP A C 1
ATOM 872 O O . TRP A 1 112 ? -1.384 -8.185 -14.353 1.00 95.50 112 TRP A O 1
ATOM 882 N N . LYS A 1 113 ? -0.438 -6.182 -14.583 1.00 94.06 113 LYS A N 1
ATOM 883 C CA . LYS A 1 113 ? 0.107 -6.456 -15.926 1.00 94.06 113 LYS A CA 1
ATOM 884 C C . LYS A 1 113 ? 1.622 -6.635 -15.898 1.00 94.06 113 LYS A C 1
ATOM 886 O O . LYS A 1 113 ? 2.350 -5.703 -16.222 1.00 94.06 113 LYS A O 1
ATOM 891 N N . PHE A 1 114 ? 2.089 -7.837 -15.555 1.00 96.00 114 PHE A N 1
ATOM 892 C CA . PHE A 1 114 ? 3.523 -8.116 -15.472 1.00 96.00 114 PHE A CA 1
ATOM 893 C C . PHE A 1 114 ? 3.937 -9.517 -15.944 1.00 96.00 114 PHE A C 1
ATOM 895 O O . PHE A 1 114 ? 3.195 -10.489 -15.807 1.00 96.00 114 PHE A O 1
ATOM 902 N N . THR A 1 115 ? 5.172 -9.621 -16.438 1.00 96.00 115 THR A N 1
ATOM 903 C CA . THR A 1 115 ? 5.978 -10.849 -16.431 1.00 96.00 115 THR A CA 1
ATOM 904 C C . THR A 1 115 ? 6.842 -10.908 -15.164 1.00 96.00 115 THR A C 1
ATOM 906 O O . THR A 1 115 ? 6.893 -9.957 -14.379 1.00 96.00 115 THR A O 1
ATOM 909 N N . ARG A 1 116 ? 7.573 -12.014 -14.964 1.00 95.88 116 ARG A N 1
ATOM 910 C CA . ARG A 1 116 ? 8.496 -12.161 -13.822 1.00 95.88 116 ARG A CA 1
ATOM 911 C C . ARG A 1 116 ? 9.610 -11.115 -13.834 1.00 95.88 116 ARG A C 1
ATOM 913 O O . ARG A 1 116 ? 10.074 -10.703 -12.777 1.00 95.88 116 ARG A O 1
ATOM 920 N N . GLU A 1 117 ? 10.039 -10.702 -15.017 1.00 96.06 117 GLU A N 1
ATOM 921 C CA . GLU A 1 117 ? 11.103 -9.723 -15.200 1.00 96.06 117 GLU A CA 1
ATOM 922 C C . GLU A 1 117 ? 10.572 -8.307 -14.975 1.00 96.06 117 GLU A C 1
ATOM 924 O O . GLU A 1 117 ? 11.214 -7.512 -14.292 1.00 96.06 117 GLU A O 1
ATOM 929 N N . THR A 1 118 ? 9.393 -7.987 -15.517 1.00 96.19 118 THR A N 1
ATOM 930 C CA . THR A 1 118 ? 8.846 -6.626 -15.436 1.00 96.19 118 THR A CA 1
ATOM 931 C C . THR A 1 118 ? 8.295 -6.283 -14.054 1.00 96.19 118 THR A C 1
ATOM 933 O O . THR A 1 118 ? 8.241 -5.103 -13.728 1.00 96.19 118 THR A O 1
ATOM 936 N N . ILE A 1 119 ? 7.897 -7.273 -13.240 1.00 96.31 119 ILE A N 1
ATOM 937 C CA . ILE A 1 119 ? 7.453 -7.028 -11.855 1.00 96.31 119 ILE A CA 1
ATOM 938 C C . ILE A 1 119 ? 8.622 -6.781 -10.898 1.00 96.31 119 ILE A C 1
ATOM 940 O O . ILE A 1 119 ? 8.452 -6.106 -9.892 1.00 96.31 119 ILE A O 1
ATOM 944 N N . PHE A 1 120 ? 9.815 -7.304 -11.199 1.00 95.88 120 PHE A N 1
ATOM 945 C CA . PHE A 1 120 ? 10.947 -7.304 -10.268 1.00 95.88 120 PHE A CA 1
ATOM 946 C C . PHE A 1 120 ? 11.306 -5.918 -9.688 1.00 95.88 120 PHE A C 1
ATOM 948 O O . PHE A 1 120 ? 11.553 -5.847 -8.486 1.00 95.88 120 PHE A O 1
ATOM 955 N N . PRO A 1 121 ? 11.278 -4.811 -10.461 1.00 95.06 121 PRO A N 1
ATOM 956 C CA . PRO A 1 121 ? 11.547 -3.470 -9.932 1.00 95.06 121 PRO A CA 1
ATOM 957 C C . PRO A 1 121 ? 10.529 -2.956 -8.898 1.00 95.06 121 PRO A C 1
ATOM 959 O O . PRO A 1 121 ? 10.828 -1.986 -8.210 1.00 95.06 121 PRO A O 1
ATOM 962 N N . TYR A 1 122 ? 9.347 -3.574 -8.792 1.00 94.88 122 TYR A N 1
ATOM 963 C CA . TYR A 1 122 ? 8.274 -3.195 -7.861 1.00 94.88 122 TYR A CA 1
ATOM 964 C C . TYR A 1 122 ? 8.323 -3.954 -6.528 1.00 94.88 122 TYR A C 1
ATOM 966 O O . TYR A 1 122 ? 7.511 -3.692 -5.645 1.00 94.88 122 TYR A O 1
ATOM 974 N N . LEU A 1 123 ? 9.219 -4.935 -6.389 1.00 94.44 123 LEU A N 1
ATOM 975 C CA . LEU A 1 123 ? 9.234 -5.842 -5.246 1.00 94.44 123 LEU A CA 1
ATOM 976 C C . LEU A 1 123 ? 10.198 -5.377 -4.154 1.00 94.44 123 LEU A C 1
ATOM 978 O O . LEU A 1 123 ? 11.297 -4.895 -4.423 1.00 94.44 123 LEU A O 1
ATOM 982 N N . GLU A 1 124 ? 9.816 -5.649 -2.912 1.00 92.88 124 GLU A N 1
ATOM 983 C CA . GLU A 1 124 ? 10.659 -5.491 -1.732 1.00 92.88 124 GLU A CA 1
ATOM 984 C C . GLU A 1 124 ? 10.822 -6.826 -1.002 1.00 92.88 124 GLU A C 1
ATOM 986 O O . GLU A 1 124 ? 9.997 -7.735 -1.117 1.00 92.88 124 GLU A O 1
ATOM 991 N N . ASN A 1 125 ? 11.887 -6.941 -0.210 1.00 91.69 125 ASN A N 1
ATOM 992 C CA . ASN A 1 125 ? 12.042 -8.056 0.713 1.00 91.69 125 ASN A CA 1
ATOM 993 C C . ASN A 1 125 ? 11.383 -7.702 2.054 1.00 91.69 125 ASN A C 1
ATOM 995 O O . ASN A 1 125 ? 11.974 -6.992 2.869 1.00 91.69 125 ASN A O 1
ATOM 999 N N . ILE A 1 126 ? 10.158 -8.181 2.265 1.00 92.19 126 ILE A N 1
ATOM 1000 C CA . ILE A 1 126 ? 9.374 -7.919 3.477 1.00 92.19 126 ILE A CA 1
ATOM 1001 C C . ILE A 1 126 ? 9.743 -8.965 4.546 1.00 92.19 126 ILE A C 1
ATOM 1003 O O . ILE A 1 126 ? 9.548 -10.160 4.306 1.00 92.19 126 ILE A O 1
ATOM 1007 N N . PRO A 1 127 ? 10.281 -8.567 5.717 1.00 93.50 127 PRO A N 1
ATOM 1008 C CA . PRO A 1 127 ? 10.670 -9.512 6.762 1.00 93.50 127 PRO A CA 1
ATOM 1009 C C . PRO A 1 127 ? 9.453 -10.141 7.459 1.00 93.50 127 PRO A C 1
ATOM 1011 O O . PRO A 1 127 ? 8.368 -9.562 7.492 1.00 93.50 127 PRO A O 1
ATOM 1014 N N . ASP A 1 128 ? 9.655 -11.307 8.082 1.00 95.12 128 ASP A N 1
ATOM 1015 C CA . ASP A 1 128 ? 8.654 -11.925 8.961 1.00 95.12 128 ASP A CA 1
ATOM 1016 C C . ASP A 1 128 ? 8.307 -10.974 10.127 1.00 95.12 128 ASP A C 1
ATOM 1018 O O . ASP A 1 128 ? 9.222 -10.407 10.736 1.00 95.12 128 ASP A O 1
ATOM 1022 N N . PRO A 1 129 ? 7.021 -10.795 10.485 1.00 94.56 129 PRO A N 1
ATOM 1023 C CA . PRO A 1 129 ? 6.600 -9.852 11.524 1.00 94.56 129 PRO A CA 1
ATOM 1024 C C . PRO A 1 129 ? 7.222 -10.109 12.911 1.00 94.56 129 PRO A C 1
ATOM 1026 O O . PRO A 1 129 ? 7.238 -9.199 13.744 1.00 94.56 129 PRO A O 1
ATOM 1029 N N . GLN A 1 130 ? 7.799 -11.290 13.168 1.00 95.56 130 GLN A N 1
ATOM 1030 C CA . GLN A 1 130 ? 8.525 -11.597 14.408 1.00 95.56 130 GLN A CA 1
ATOM 1031 C C . GLN A 1 130 ? 9.733 -10.685 14.672 1.00 95.56 130 GLN A C 1
ATOM 1033 O O . GLN A 1 130 ? 10.185 -10.594 15.814 1.00 95.56 130 GLN A O 1
ATOM 1038 N N . VAL A 1 131 ? 10.250 -9.971 13.662 1.00 93.88 131 VAL A N 1
ATOM 1039 C CA . VAL A 1 131 ? 11.364 -9.020 13.850 1.00 93.88 131 VAL A CA 1
ATOM 1040 C C . VAL A 1 131 ? 10.977 -7.748 14.624 1.00 93.88 131 VAL A C 1
ATOM 1042 O O . VAL A 1 131 ? 11.876 -6.970 14.964 1.00 93.88 131 VAL A O 1
ATOM 1045 N N . ASN A 1 132 ? 9.676 -7.544 14.894 1.00 93.69 132 ASN A N 1
ATOM 1046 C CA . ASN A 1 132 ? 9.091 -6.407 15.616 1.00 93.69 132 ASN A CA 1
ATOM 1047 C C . ASN A 1 132 ? 9.666 -5.056 15.156 1.00 93.69 132 ASN A C 1
ATOM 1049 O O . ASN A 1 132 ? 10.403 -4.379 15.878 1.00 93.69 132 ASN A O 1
ATOM 1053 N N . TRP A 1 133 ? 9.384 -4.704 13.904 1.00 93.56 133 TRP A N 1
ATOM 1054 C CA . TRP A 1 133 ? 9.945 -3.535 13.239 1.00 93.56 133 TRP A CA 1
ATOM 1055 C C . TRP A 1 133 ? 8.854 -2.516 12.905 1.00 93.56 133 TRP A C 1
ATOM 1057 O O . TRP A 1 133 ? 7.825 -2.875 12.339 1.00 93.56 133 TRP A O 1
ATOM 1067 N N . ILE A 1 134 ? 9.098 -1.246 13.247 1.00 94.38 134 ILE A N 1
ATOM 1068 C CA . ILE A 1 134 ? 8.268 -0.103 12.855 1.00 94.38 134 ILE A CA 1
ATOM 1069 C C . ILE A 1 134 ? 9.034 0.666 11.772 1.00 94.38 134 ILE A C 1
ATOM 1071 O O . ILE A 1 134 ? 9.956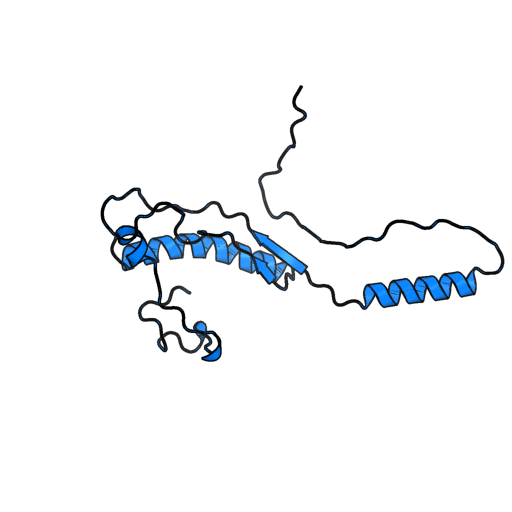 1.418 12.105 1.00 94.38 134 ILE A O 1
ATOM 1075 N N . PRO A 1 135 ? 8.668 0.518 10.488 1.00 92.12 135 PRO A N 1
ATOM 1076 C CA . PRO A 1 135 ? 9.443 1.092 9.392 1.00 92.12 135 PRO A CA 1
ATOM 1077 C C . PRO A 1 135 ? 9.571 2.622 9.452 1.00 92.12 135 PRO A C 1
ATOM 1079 O O . PRO A 1 135 ? 10.628 3.164 9.162 1.00 92.12 135 PRO A O 1
ATOM 1082 N N . CYS A 1 136 ? 8.543 3.323 9.939 1.00 91.69 136 CYS A N 1
ATOM 1083 C CA . CYS A 1 136 ? 8.566 4.782 10.109 1.00 91.69 136 CYS A CA 1
ATOM 1084 C C . CYS A 1 136 ? 9.578 5.266 11.176 1.00 91.69 136 CYS A C 1
ATOM 1086 O O . CYS A 1 136 ? 10.054 6.396 11.110 1.00 91.69 136 CYS A O 1
ATOM 1088 N N . GLN A 1 137 ? 9.933 4.425 12.157 1.00 94.00 137 GLN A N 1
ATOM 1089 C CA . GLN A 1 137 ? 10.898 4.776 13.212 1.00 94.00 137 GLN A CA 1
ATOM 1090 C C . GLN A 1 137 ? 12.332 4.353 12.871 1.00 94.00 137 GLN A C 1
ATOM 1092 O O . GLN A 1 137 ? 13.276 5.008 13.306 1.00 94.00 137 GLN A O 1
ATOM 1097 N N . ASP A 1 138 ? 12.497 3.273 12.105 1.00 92.69 138 ASP A N 1
ATOM 1098 C CA . ASP A 1 138 ? 13.803 2.731 11.713 1.00 92.69 138 ASP A CA 1
ATOM 1099 C C . ASP A 1 138 ? 13.802 2.316 10.225 1.00 92.69 138 ASP A C 1
ATOM 1101 O O . ASP A 1 138 ? 13.814 1.126 9.896 1.00 92.69 138 ASP A O 1
ATOM 1105 N N . PRO A 1 139 ? 13.737 3.284 9.295 1.00 89.88 139 PRO A N 1
ATOM 1106 C CA . PRO A 1 139 ? 13.439 3.029 7.882 1.00 89.88 139 PRO A CA 1
ATOM 1107 C C . PRO A 1 139 ? 14.518 2.228 7.143 1.00 89.88 139 PRO A C 1
ATOM 1109 O O . PRO A 1 139 ? 14.232 1.605 6.123 1.00 89.88 139 PRO A O 1
ATOM 1112 N N . HIS A 1 140 ? 15.749 2.209 7.657 1.00 88.94 140 HIS A N 1
ATOM 1113 C CA . HIS A 1 140 ? 16.910 1.624 6.979 1.00 88.94 140 HIS A CA 1
ATOM 1114 C C . HIS A 1 140 ? 17.335 0.260 7.533 1.00 88.94 140 HIS A C 1
ATOM 1116 O O . HIS A 1 140 ? 18.367 -0.271 7.123 1.00 88.94 140 HIS A O 1
ATOM 1122 N N . ARG A 1 141 ? 16.551 -0.334 8.442 1.00 89.00 141 ARG A N 1
ATOM 1123 C CA . ARG A 1 141 ? 16.887 -1.632 9.047 1.00 89.00 141 ARG A CA 1
ATOM 1124 C C . ARG A 1 141 ? 16.898 -2.786 8.046 1.00 89.00 141 ARG A C 1
ATOM 1126 O O . ARG A 1 141 ? 17.766 -3.651 8.124 1.00 89.00 141 ARG A O 1
ATOM 1133 N N . TYR A 1 142 ? 15.930 -2.802 7.128 1.00 86.69 142 TYR A N 1
ATOM 1134 C CA . TYR A 1 142 ? 15.756 -3.881 6.144 1.00 86.69 142 TYR A CA 1
ATOM 1135 C C . TYR A 1 142 ? 15.570 -3.386 4.706 1.00 86.69 142 TYR A C 1
ATOM 1137 O O . TYR A 1 142 ? 15.897 -4.116 3.772 1.00 86.69 142 TYR A O 1
ATOM 1145 N N . LEU A 1 143 ? 15.075 -2.159 4.514 1.00 80.94 143 LEU A N 1
ATOM 1146 C CA . LEU A 1 143 ? 14.784 -1.610 3.192 1.00 80.94 143 LEU A CA 1
ATOM 1147 C C . LEU A 1 143 ? 15.845 -0.601 2.756 1.00 80.94 143 LEU A C 1
ATOM 1149 O O . LEU A 1 143 ? 16.295 0.251 3.523 1.00 80.94 143 LEU A O 1
ATOM 1153 N N . LYS A 1 144 ? 16.223 -0.695 1.480 1.00 71.00 144 LYS A N 1
ATOM 1154 C CA . LYS A 1 144 ? 17.151 0.242 0.835 1.00 71.00 144 LYS A CA 1
ATOM 1155 C C . LYS A 1 144 ? 16.430 1.475 0.278 1.00 71.00 144 LYS A C 1
ATOM 1157 O O . LYS A 1 144 ? 16.998 2.562 0.305 1.00 71.00 144 LYS A O 1
ATOM 1162 N N . TYR A 1 145 ? 15.196 1.297 -0.190 1.00 68.81 145 TYR A N 1
ATOM 1163 C CA . TYR A 1 145 ? 14.345 2.340 -0.766 1.00 68.81 145 TYR A CA 1
ATOM 1164 C C . TYR A 1 145 ? 12.947 2.219 -0.164 1.00 68.81 145 TYR A C 1
ATOM 1166 O O . TYR A 1 145 ? 12.110 1.540 -0.741 1.00 68.81 145 TYR A O 1
ATOM 1174 N N . PRO A 1 146 ? 12.713 2.784 1.027 1.00 66.25 146 PRO A N 1
ATOM 1175 C CA . PRO A 1 146 ? 11.434 2.625 1.693 1.00 66.25 146 PRO A CA 1
ATOM 1176 C C . PRO A 1 146 ? 10.289 3.277 0.910 1.00 66.25 146 PRO A C 1
ATOM 1178 O O . PRO A 1 146 ? 10.349 4.467 0.595 1.00 66.25 146 PRO A O 1
ATOM 1181 N N . ILE A 1 147 ? 9.237 2.503 0.659 1.00 64.25 147 ILE A N 1
ATOM 1182 C CA . ILE A 1 147 ? 7.939 2.992 0.195 1.00 64.25 147 ILE A CA 1
ATOM 1183 C C . ILE A 1 147 ? 7.079 3.291 1.441 1.00 64.25 147 ILE A C 1
ATOM 1185 O O . ILE A 1 147 ? 6.528 2.364 2.035 1.00 64.25 147 ILE A O 1
ATOM 1189 N N . PHE A 1 148 ? 6.986 4.558 1.870 1.00 59.00 148 PHE A N 1
ATOM 1190 C CA . PHE A 1 148 ? 6.101 5.009 2.964 1.00 59.00 148 PHE A CA 1
ATOM 1191 C C . PHE A 1 148 ? 5.254 6.203 2.539 1.00 59.00 148 PHE A C 1
ATOM 1193 O O . PHE A 1 148 ? 5.818 7.101 1.873 1.00 59.00 148 PHE A O 1
#

Sequence (148 aa):
MLHKCSFLYKYYMNVTFTCRTQDILVMITSSLQTSVAVFALIILHVSALDTFKAAVYEHAVILPNDTKTPVSPDEALFLMNKNIDILEKAIKQAAEQGAQIIVTPEDALYGWKFTRETIFPYLENIPDPQVNWIPCQDPHRYLKYPIF

Secondary structure (DSSP, 8-state):
---------SS-----------------TT-HHHHHHHHHHHHHHHHTS----EEE------PPP--SSPPPHHHHHHHHHHHHHHHHHHHHHHHHTT-SEEEPPTTTTT-S---HHHHGGG---PPPGGG---TTTSTTTT-SS---